Protein AF-A0A2M7MGB8-F1 (afdb_monomer)

Mean predicted aligned error: 4.78 Å

Organism: NCBI:txid1974614

Structure (mmCIF, N/CA/C/O backbone):
data_AF-A0A2M7MGB8-F1
#
_entry.id   AF-A0A2M7MGB8-F1
#
loop_
_atom_site.group_PDB
_atom_site.id
_atom_site.type_symbol
_atom_site.label_atom_id
_atom_site.label_alt_id
_atom_site.label_comp_id
_atom_site.label_asym_id
_atom_site.label_entity_id
_atom_site.label_seq_id
_atom_site.pdbx_PDB_ins_code
_atom_site.Cartn_x
_atom_site.Cartn_y
_atom_site.Cartn_z
_atom_site.occupancy
_atom_site.B_iso_or_equiv
_atom_site.auth_seq_id
_atom_site.auth_comp_id
_atom_site.auth_asym_id
_atom_site.auth_atom_id
_atom_site.pdbx_PDB_model_num
ATOM 1 N N . LEU A 1 1 ? -13.857 -1.796 19.428 1.00 86.06 1 LEU A N 1
ATOM 2 C CA . LEU A 1 1 ? -13.862 -2.133 17.982 1.00 86.06 1 LEU A CA 1
ATOM 3 C C . LEU A 1 1 ? -14.508 -1.050 17.107 1.00 86.06 1 LEU A C 1
ATOM 5 O O . LEU A 1 1 ? -13.846 -0.552 16.208 1.00 86.06 1 LEU A O 1
ATOM 9 N N . PHE A 1 2 ? -15.755 -0.641 17.380 1.00 87.12 2 PHE A N 1
ATOM 10 C CA . PHE A 1 2 ? -16.495 0.339 16.561 1.00 87.12 2 PHE A CA 1
ATOM 11 C C . PHE A 1 2 ? -15.808 1.707 16.416 1.00 87.12 2 PHE A C 1
ATOM 13 O O . PHE A 1 2 ? -15.624 2.191 15.305 1.00 87.12 2 PHE A O 1
ATOM 20 N N . ILE A 1 3 ? -15.343 2.301 17.517 1.00 91.06 3 ILE A N 1
ATOM 21 C CA . ILE A 1 3 ? -14.602 3.575 17.459 1.00 91.06 3 ILE A CA 1
ATOM 22 C C . ILE A 1 3 ? -13.308 3.414 16.640 1.00 91.06 3 ILE A C 1
ATOM 24 O O . ILE A 1 3 ? -12.964 4.265 15.824 1.00 91.06 3 ILE A O 1
ATOM 28 N N . ALA A 1 4 ? -12.623 2.277 16.802 1.00 88.94 4 ALA A N 1
ATOM 29 C CA . ALA A 1 4 ? -11.372 1.984 16.111 1.00 88.94 4 ALA A CA 1
ATOM 30 C C . ALA A 1 4 ? -11.545 1.888 14.584 1.00 88.94 4 ALA A C 1
ATOM 32 O O . ALA A 1 4 ? -10.690 2.397 13.858 1.00 88.94 4 ALA A O 1
ATOM 33 N N . ILE A 1 5 ? -12.629 1.272 14.095 1.00 89.50 5 ILE A N 1
ATOM 34 C CA . ILE A 1 5 ? -12.901 1.188 12.653 1.00 89.50 5 ILE A CA 1
ATOM 35 C C . ILE A 1 5 ? -13.363 2.532 12.080 1.00 89.50 5 ILE A C 1
ATOM 37 O O . ILE A 1 5 ? -12.870 2.926 11.028 1.00 89.50 5 ILE A O 1
ATOM 41 N N . ILE A 1 6 ? -14.222 3.279 12.787 1.00 92.19 6 ILE A N 1
ATOM 42 C CA . ILE A 1 6 ? -14.715 4.588 12.322 1.00 92.19 6 ILE A CA 1
ATOM 43 C C . ILE A 1 6 ? -13.549 5.551 12.088 1.00 92.19 6 ILE A C 1
ATOM 45 O O . ILE A 1 6 ? -13.420 6.102 10.998 1.00 92.19 6 ILE A O 1
ATOM 49 N N . LEU A 1 7 ? -12.656 5.702 13.071 1.00 92.75 7 LEU A N 1
ATOM 50 C CA . LEU A 1 7 ? -11.510 6.608 12.950 1.00 92.75 7 LEU A CA 1
ATOM 51 C C . LEU A 1 7 ? -10.581 6.225 11.787 1.00 92.75 7 LEU A C 1
ATOM 53 O O . LEU A 1 7 ? -10.081 7.101 11.085 1.00 92.75 7 LEU A O 1
ATOM 57 N N . ARG A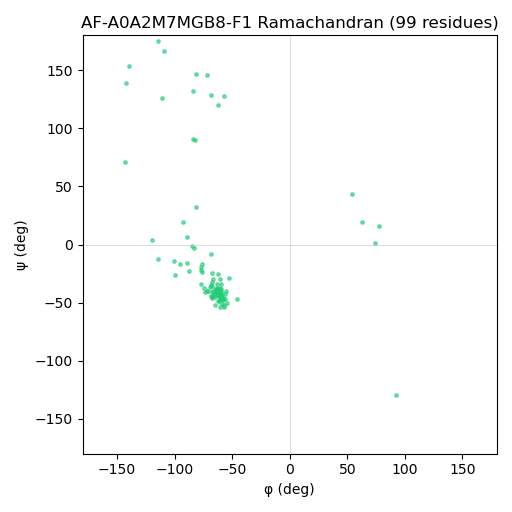 1 8 ? -10.380 4.925 11.542 1.00 91.19 8 ARG A N 1
ATOM 58 C CA . ARG A 1 8 ? -9.531 4.438 10.442 1.00 91.19 8 ARG A CA 1
ATOM 59 C C . ARG A 1 8 ? -10.165 4.646 9.073 1.00 91.19 8 ARG A C 1
ATOM 61 O O . ARG A 1 8 ? -9.459 5.023 8.145 1.00 91.19 8 ARG A O 1
ATOM 68 N N . LEU A 1 9 ? -11.473 4.425 8.943 1.00 91.00 9 LEU A N 1
ATOM 69 C CA . LEU A 1 9 ? -12.183 4.688 7.693 1.00 91.00 9 LEU A CA 1
ATOM 70 C C . LEU A 1 9 ? -12.166 6.185 7.374 1.00 91.00 9 LEU A C 1
ATOM 72 O O . LEU A 1 9 ? -11.806 6.553 6.259 1.00 91.00 9 LEU A O 1
ATOM 76 N N . LEU A 1 10 ? -12.442 7.051 8.357 1.00 92.25 10 LEU A N 1
ATOM 77 C CA . LEU A 1 10 ? -12.309 8.502 8.186 1.00 92.25 10 LEU A CA 1
ATOM 78 C C . LEU A 1 10 ? -10.897 8.870 7.710 1.00 92.25 10 LEU A C 1
ATOM 80 O O . LEU A 1 10 ? -10.745 9.534 6.686 1.00 92.25 10 LEU A O 1
ATOM 84 N N . ALA A 1 11 ? -9.857 8.364 8.375 1.00 89.31 11 ALA A N 1
ATOM 85 C CA . ALA A 1 11 ? -8.484 8.599 7.943 1.00 89.31 11 ALA A CA 1
ATOM 86 C C . ALA A 1 11 ? -8.238 8.114 6.501 1.00 89.31 11 ALA A C 1
ATOM 88 O O . ALA A 1 11 ? -7.702 8.871 5.694 1.00 89.31 11 ALA A O 1
ATOM 89 N N . ALA A 1 12 ? -8.673 6.903 6.133 1.00 89.75 12 ALA A N 1
ATOM 90 C CA . ALA A 1 12 ? -8.478 6.342 4.793 1.00 89.75 12 ALA A CA 1
ATOM 91 C C . ALA A 1 12 ? -9.096 7.212 3.682 1.00 89.75 12 ALA A C 1
ATOM 93 O O . ALA A 1 12 ? -8.445 7.448 2.659 1.00 89.75 12 ALA A O 1
ATOM 94 N N . PHE A 1 13 ? -10.312 7.731 3.893 1.00 89.31 13 PHE A N 1
ATOM 95 C CA . PHE A 1 13 ? -11.016 8.564 2.913 1.00 89.31 13 PHE A CA 1
ATOM 96 C C . PHE A 1 13 ? -10.509 10.009 2.844 1.00 89.31 13 PHE A C 1
ATOM 98 O O . PHE A 1 13 ? -10.503 10.579 1.752 1.00 89.31 13 PHE A O 1
ATOM 105 N N . PHE A 1 14 ? -10.081 10.606 3.959 1.00 88.69 14 PHE A N 1
ATOM 106 C CA . PHE A 1 14 ? -9.706 12.027 3.999 1.00 88.69 14 PHE A CA 1
ATOM 107 C C . PHE A 1 14 ? -8.197 12.289 3.826 1.00 88.69 14 PHE A C 1
ATOM 109 O O . PHE A 1 14 ? -7.815 13.387 3.434 1.00 88.69 14 PHE A O 1
ATOM 116 N N . SER A 1 15 ? -7.328 11.285 3.992 1.00 82.25 15 SER A N 1
ATOM 117 C CA . SER A 1 15 ? -5.862 11.393 3.800 1.00 82.25 15 SER A CA 1
ATOM 118 C C . SER A 1 15 ? -5.394 11.291 2.339 1.00 82.25 15 SER A C 1
ATOM 120 O O . SER A 1 15 ? -4.314 10.787 2.049 1.00 82.25 15 SER A O 1
ATOM 122 N N . LYS A 1 16 ? -6.193 11.757 1.373 1.00 72.31 16 LYS A N 1
ATOM 123 C CA . LYS A 1 16 ? -5.862 11.654 -0.065 1.00 72.31 16 LYS A CA 1
ATOM 124 C C . LYS A 1 16 ? -4.666 12.518 -0.509 1.00 72.31 16 LYS A C 1
ATOM 126 O O . LYS A 1 16 ? -4.233 12.403 -1.652 1.00 72.31 16 LYS A O 1
ATOM 131 N N . GLY A 1 17 ? -4.157 13.388 0.363 1.00 63.28 17 GLY A N 1
ATOM 132 C CA . GLY A 1 17 ? -3.065 14.305 0.048 1.00 63.28 17 GLY A CA 1
ATOM 133 C C . GLY A 1 17 ? -1.702 13.619 -0.083 1.00 63.28 17 GLY A C 1
ATOM 134 O O . GLY A 1 17 ? -1.390 12.676 0.640 1.00 63.28 17 GLY A O 1
ATOM 135 N N . PHE A 1 18 ? -0.874 14.148 -0.982 1.00 63.12 18 PHE A N 1
ATOM 136 C CA . PHE A 1 18 ? 0.560 13.878 -1.034 1.00 63.12 18 PHE A CA 1
ATOM 137 C C . PHE A 1 18 ? 1.255 14.795 -0.018 1.00 63.12 18 PHE A C 1
ATOM 139 O O . PHE A 1 18 ? 1.548 15.949 -0.314 1.00 63.12 18 PHE A O 1
ATOM 146 N N . GLY A 1 19 ? 1.399 14.324 1.222 1.00 63.47 19 GLY A N 1
ATOM 147 C CA . GLY A 1 19 ? 2.019 15.099 2.308 1.0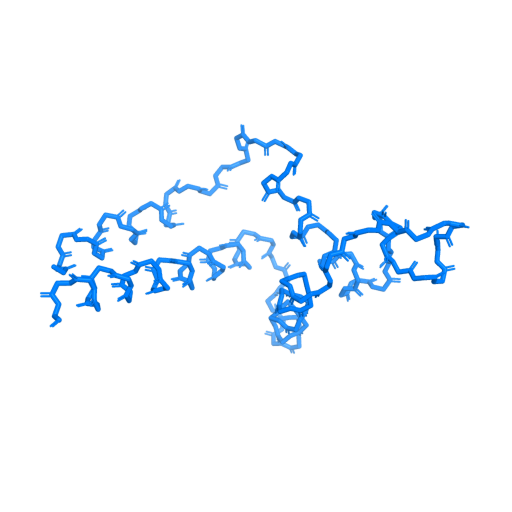0 63.47 19 GLY A CA 1
ATOM 148 C C . GLY A 1 19 ? 3.472 14.722 2.600 1.00 63.47 19 GLY A C 1
ATOM 149 O O . GLY A 1 19 ? 4.158 15.447 3.311 1.00 63.47 19 GLY A O 1
ATOM 150 N N . MET A 1 20 ? 3.929 13.580 2.087 1.00 64.69 20 MET A N 1
ATOM 151 C CA . MET A 1 20 ? 5.240 12.995 2.365 1.00 64.69 20 MET A CA 1
ATOM 152 C C . MET A 1 20 ? 5.772 12.366 1.074 1.00 64.69 20 MET A C 1
ATOM 154 O O . MET A 1 20 ? 5.008 11.756 0.341 1.00 64.69 20 MET A O 1
ATOM 158 N N . HIS A 1 21 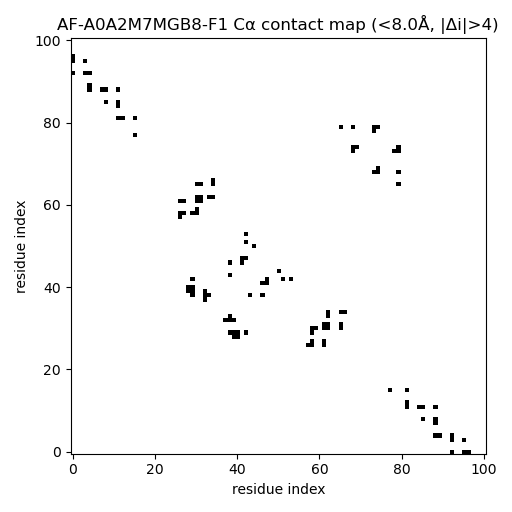? 7.059 12.523 0.792 1.00 60.91 21 HIS A N 1
ATOM 159 C CA . HIS A 1 21 ? 7.789 11.791 -0.251 1.00 60.91 21 HIS A CA 1
ATOM 160 C C . HIS A 1 21 ? 8.751 10.818 0.464 1.00 60.91 21 HIS A C 1
ATOM 162 O O . HIS A 1 21 ? 8.966 10.992 1.664 1.00 60.91 21 HIS A O 1
ATOM 168 N N . ASP A 1 22 ? 9.333 9.844 -0.246 1.00 67.94 22 ASP A N 1
ATOM 169 C CA . ASP A 1 22 ? 10.372 8.901 0.230 1.00 67.94 22 ASP A CA 1
ATOM 170 C C . ASP A 1 22 ? 9.809 7.578 0.797 1.00 67.94 22 ASP A C 1
ATOM 172 O O . ASP A 1 22 ? 8.972 6.947 0.144 1.00 67.94 22 ASP A O 1
ATOM 176 N N . ASP A 1 23 ? 10.206 7.146 1.999 1.00 71.88 23 ASP A N 1
ATOM 177 C CA . ASP A 1 23 ? 9.904 5.811 2.555 1.00 71.88 23 ASP A CA 1
ATOM 178 C C . ASP A 1 23 ? 8.414 5.426 2.560 1.00 71.88 23 ASP A C 1
ATOM 180 O O . ASP A 1 23 ? 8.057 4.251 2.447 1.00 71.88 23 ASP A O 1
ATOM 184 N N . HIS A 1 24 ? 7.521 6.414 2.654 1.00 73.31 24 HIS A N 1
ATOM 185 C CA . HIS A 1 24 ? 6.071 6.197 2.659 1.00 73.31 24 HIS A CA 1
ATOM 186 C C . HIS A 1 24 ? 5.540 5.671 1.321 1.00 73.31 24 HIS A C 1
ATOM 188 O O . HIS A 1 24 ? 4.539 4.950 1.297 1.00 73.31 24 HIS A O 1
ATOM 194 N N . PHE A 1 25 ? 6.200 6.031 0.219 1.00 82.44 25 PHE A N 1
ATOM 195 C CA . PHE A 1 25 ? 5.790 5.673 -1.135 1.00 82.44 25 PHE A CA 1
ATOM 196 C C . PHE A 1 25 ? 6.777 4.747 -1.836 1.00 82.44 25 PHE A C 1
ATOM 198 O O . PHE A 1 25 ? 6.382 4.114 -2.806 1.00 82.44 25 PHE A O 1
ATOM 205 N N . LEU A 1 26 ? 7.983 4.550 -1.303 1.00 87.88 26 LEU A N 1
ATOM 206 C CA . LEU A 1 26 ? 9.022 3.693 -1.878 1.00 87.88 26 LEU A CA 1
ATOM 207 C C . LEU A 1 26 ? 8.504 2.315 -2.345 1.00 87.88 26 LEU A C 1
ATOM 209 O O . LEU A 1 26 ? 8.771 1.883 -3.466 1.00 87.88 26 LEU A O 1
ATOM 213 N N . VAL A 1 27 ? 7.708 1.638 -1.509 1.00 91.56 27 VAL A N 1
ATOM 214 C CA . VAL A 1 27 ? 7.106 0.329 -1.838 1.00 91.56 27 VAL A CA 1
ATOM 215 C C . VAL A 1 27 ? 6.010 0.453 -2.900 1.00 91.56 27 VAL A C 1
ATOM 217 O O . VAL A 1 27 ? 5.889 -0.396 -3.787 1.00 91.56 27 VAL A O 1
ATOM 220 N N . ILE A 1 28 ? 5.194 1.500 -2.807 1.00 92.88 28 ILE A N 1
ATOM 221 C CA . ILE A 1 28 ? 4.075 1.760 -3.717 1.00 92.88 28 ILE A CA 1
ATOM 222 C C . ILE A 1 28 ? 4.596 2.093 -5.116 1.00 92.88 28 ILE A C 1
ATOM 224 O O . ILE A 1 28 ? 4.112 1.551 -6.103 1.00 92.88 28 ILE A O 1
ATOM 228 N N . GLU A 1 29 ? 5.610 2.944 -5.200 1.00 91.75 29 GLU A N 1
ATOM 229 C CA . GLU A 1 29 ? 6.236 3.377 -6.444 1.00 91.75 29 GLU A CA 1
ATOM 230 C C . GLU A 1 29 ? 6.981 2.227 -7.115 1.00 91.75 29 GLU A C 1
ATOM 232 O O . GLU A 1 29 ? 6.774 1.991 -8.304 1.00 91.75 29 GLU A O 1
ATOM 237 N N . ALA A 1 30 ? 7.767 1.451 -6.357 1.00 93.50 30 ALA A N 1
ATOM 238 C CA . ALA A 1 30 ? 8.432 0.263 -6.889 1.00 93.50 30 ALA A CA 1
ATOM 239 C C . ALA A 1 30 ? 7.410 -0.714 -7.488 1.00 93.50 30 ALA A C 1
ATOM 241 O O . ALA A 1 30 ? 7.492 -1.054 -8.668 1.00 93.50 30 ALA A O 1
ATOM 242 N N . SER A 1 31 ? 6.398 -1.100 -6.705 1.00 95.38 31 SER A N 1
ATOM 243 C CA . SER A 1 31 ? 5.372 -2.047 -7.153 1.00 95.38 31 SER A CA 1
ATOM 244 C C . SER A 1 31 ? 4.565 -1.534 -8.346 1.00 95.38 31 SER A C 1
ATOM 246 O O . SER A 1 31 ? 4.335 -2.295 -9.285 1.00 95.38 31 SER A O 1
ATOM 248 N N . GLN A 1 32 ? 4.164 -0.259 -8.360 1.00 95.94 32 GLN A N 1
ATOM 249 C CA . GLN A 1 32 ? 3.446 0.325 -9.493 1.00 95.94 32 GLN A CA 1
ATOM 250 C C . GLN A 1 32 ? 4.335 0.410 -10.743 1.00 95.94 32 GLN A C 1
ATOM 252 O O . GLN A 1 32 ? 3.865 0.079 -11.829 1.00 95.94 32 GLN A O 1
ATOM 257 N N . SER A 1 33 ? 5.619 0.760 -10.599 1.00 95.06 33 SER A N 1
ATOM 258 C CA . SER A 1 33 ? 6.562 0.813 -11.723 1.00 95.06 33 SER A CA 1
ATOM 259 C C . SER A 1 33 ? 6.706 -0.548 -12.409 1.00 95.06 33 SER A C 1
ATOM 261 O O . SER A 1 33 ? 6.658 -0.616 -13.639 1.00 95.06 33 SER A O 1
ATOM 263 N N . TRP A 1 34 ? 6.749 -1.633 -11.625 1.00 95.12 34 TRP A N 1
ATOM 264 C CA . TRP A 1 34 ? 6.788 -3.007 -12.129 1.00 95.12 34 TRP A CA 1
ATOM 265 C C . TRP A 1 34 ? 5.506 -3.379 -12.875 1.00 95.12 34 TRP A C 1
ATOM 267 O O . TRP A 1 34 ? 5.568 -3.979 -13.947 1.00 95.12 34 TRP A O 1
ATOM 277 N N . VAL A 1 35 ? 4.339 -2.980 -12.354 1.00 96.81 35 VAL A N 1
ATOM 278 C CA . VAL A 1 35 ? 3.043 -3.153 -13.041 1.00 96.81 35 VAL A CA 1
ATOM 279 C C . VAL A 1 35 ? 3.005 -2.411 -14.381 1.00 96.81 35 VAL A C 1
ATOM 281 O O . VAL A 1 35 ? 2.318 -2.835 -15.317 1.00 96.81 35 VAL A O 1
ATOM 284 N N . ASP A 1 36 ? 3.741 -1.311 -14.495 1.00 95.69 36 ASP A N 1
ATOM 285 C CA . ASP A 1 36 ? 3.855 -0.519 -15.718 1.00 95.69 36 ASP A CA 1
ATOM 286 C C . ASP A 1 36 ? 4.996 -0.975 -16.641 1.00 95.69 36 ASP A C 1
ATOM 288 O O . ASP A 1 36 ? 5.219 -0.368 -17.685 1.00 95.69 36 ASP A O 1
ATOM 292 N N . GLY A 1 37 ? 5.659 -2.090 -16.316 1.00 94.00 37 GLY A N 1
ATOM 293 C CA . GLY A 1 37 ? 6.722 -2.682 -17.134 1.00 94.00 37 GLY A CA 1
ATOM 294 C C . GLY A 1 37 ? 8.064 -1.960 -17.016 1.00 94.00 37 GLY A C 1
ATOM 295 O O . GLY A 1 37 ? 8.949 -2.155 -17.846 1.00 94.00 37 GLY A O 1
ATOM 296 N N . THR A 1 38 ? 8.216 -1.124 -15.993 1.00 93.56 38 THR A N 1
ATOM 297 C CA . THR A 1 38 ? 9.442 -0.386 -15.676 1.00 93.56 38 THR A CA 1
ATOM 298 C C . THR A 1 38 ? 10.012 -0.860 -14.339 1.00 93.56 38 THR A C 1
ATOM 300 O O . THR A 1 38 ? 9.421 -1.690 -13.654 1.00 93.56 38 THR A O 1
ATOM 303 N N . ASP A 1 39 ? 11.179 -0.354 -13.952 1.00 91.38 39 ASP A N 1
ATOM 304 C CA . ASP A 1 39 ? 11.789 -0.646 -12.651 1.00 91.38 39 ASP A CA 1
ATOM 305 C C . ASP A 1 39 ? 12.486 0.608 -12.126 1.00 91.38 39 ASP A C 1
ATOM 307 O O . ASP A 1 39 ? 13.712 0.726 -12.141 1.00 91.38 39 ASP A O 1
ATOM 311 N N . TYR A 1 40 ? 11.672 1.592 -11.736 1.00 88.69 40 TYR A N 1
ATOM 312 C CA . TYR A 1 40 ? 12.129 2.943 -11.398 1.00 88.69 40 TYR A CA 1
ATOM 313 C C . TYR A 1 40 ? 13.192 2.941 -10.289 1.00 88.69 40 TYR A C 1
ATOM 315 O O . TYR A 1 40 ? 14.228 3.593 -10.418 1.00 88.69 40 TYR A O 1
ATOM 323 N N . ASN A 1 41 ? 12.985 2.119 -9.255 1.00 87.81 41 ASN A N 1
ATOM 324 C CA . ASN A 1 41 ? 13.895 2.009 -8.115 1.00 87.81 41 ASN A CA 1
ATOM 325 C C . ASN A 1 41 ? 15.058 1.029 -8.344 1.00 87.81 41 ASN A C 1
ATOM 327 O O . ASN A 1 41 ? 15.907 0.891 -7.465 1.00 87.81 41 ASN A O 1
ATOM 331 N N . ARG A 1 42 ? 15.124 0.357 -9.505 1.00 89.25 42 ARG A N 1
ATOM 332 C CA . ARG A 1 42 ? 16.139 -0.665 -9.833 1.00 89.25 42 ARG A CA 1
ATOM 333 C C . ARG A 1 42 ? 16.207 -1.777 -8.790 1.00 89.25 42 ARG A C 1
ATOM 335 O O . ARG A 1 42 ? 17.280 -2.172 -8.336 1.00 89.25 42 ARG A O 1
ATOM 342 N N . TRP A 1 43 ? 15.041 -2.236 -8.351 1.00 89.25 43 TRP A N 1
ATOM 343 C CA . TRP A 1 43 ? 14.943 -3.279 -7.334 1.00 89.25 43 TRP A CA 1
ATOM 344 C C . TRP A 1 43 ? 14.928 -4.677 -7.943 1.00 89.25 43 TRP A C 1
ATOM 346 O O . TRP A 1 43 ? 15.175 -5.637 -7.211 1.00 89.25 43 TRP A O 1
ATOM 356 N N . LEU A 1 44 ? 14.672 -4.801 -9.252 1.00 89.50 44 LEU A N 1
ATOM 357 C CA . LEU A 1 44 ? 14.752 -6.076 -9.950 1.00 89.50 44 LEU A CA 1
ATOM 358 C C . LEU A 1 44 ? 16.208 -6.401 -10.326 1.00 89.50 44 LEU A C 1
ATOM 360 O O . LEU A 1 44 ? 16.980 -5.508 -10.681 1.00 89.50 44 LEU A O 1
ATOM 364 N N . PRO A 1 45 ? 16.603 -7.687 -10.332 1.00 85.94 45 PRO A N 1
ATOM 365 C CA . PRO A 1 45 ? 17.986 -8.101 -10.546 1.00 85.94 45 PRO A CA 1
ATOM 366 C C . PRO A 1 45 ? 18.448 -7.795 -11.968 1.00 85.94 45 PRO A C 1
ATOM 368 O O . PRO A 1 45 ? 19.635 -7.624 -12.209 1.00 85.94 45 PRO A O 1
ATOM 371 N N . SER A 1 46 ? 17.506 -7.693 -12.909 1.00 84.50 46 SER A N 1
ATOM 372 C CA . SER A 1 46 ? 17.768 -7.305 -14.293 1.00 84.50 46 SER A CA 1
ATOM 373 C C . SER A 1 46 ? 18.329 -5.890 -14.429 1.00 84.50 46 SER A C 1
ATOM 375 O O . SER A 1 46 ? 19.004 -5.614 -15.414 1.00 84.50 46 SER A O 1
ATOM 377 N N . ASN A 1 47 ? 18.057 -4.999 -13.467 1.00 83.06 47 ASN A N 1
ATOM 378 C CA . ASN A 1 47 ? 18.434 -3.584 -13.536 1.00 83.06 47 ASN A CA 1
ATOM 379 C C . ASN A 1 47 ? 19.367 -3.146 -12.396 1.00 83.06 47 ASN A C 1
ATOM 381 O O . ASN A 1 47 ? 19.697 -1.962 -12.298 1.00 83.06 47 ASN A O 1
ATOM 385 N N . ALA A 1 48 ? 19.794 -4.080 -11.542 1.00 84.12 48 ALA A N 1
ATOM 386 C CA . ALA A 1 48 ? 20.650 -3.815 -10.393 1.00 84.12 48 ALA A CA 1
ATOM 387 C C . ALA A 1 48 ? 22.050 -4.414 -10.600 1.00 84.12 48 ALA A C 1
ATOM 389 O O . ALA A 1 48 ? 22.196 -5.608 -10.850 1.00 84.12 48 ALA A O 1
ATOM 390 N N . SER A 1 49 ? 23.097 -3.595 -10.456 1.00 81.88 49 SER A N 1
ATOM 391 C CA . SER A 1 49 ? 24.497 -4.048 -10.513 1.00 81.88 49 SER A CA 1
ATOM 392 C C . SER A 1 49 ? 24.960 -4.738 -9.226 1.00 81.88 49 SER A C 1
ATOM 394 O O . SER A 1 49 ? 25.947 -5.470 -9.237 1.00 81.88 49 SER A O 1
ATOM 396 N N . THR A 1 50 ? 24.258 -4.509 -8.115 1.00 84.88 50 THR A N 1
ATOM 397 C CA . THR A 1 50 ? 24.511 -5.124 -6.807 1.00 84.88 50 THR A CA 1
ATOM 398 C C . THR A 1 50 ? 23.188 -5.487 -6.131 1.00 84.88 50 THR A C 1
ATOM 400 O O . THR A 1 50 ? 22.180 -4.825 -6.388 1.00 84.88 50 THR A O 1
ATOM 403 N N . PRO A 1 51 ? 23.155 -6.494 -5.237 1.00 80.38 51 PRO A N 1
ATOM 404 C CA . PRO A 1 51 ? 21.951 -6.813 -4.473 1.00 80.38 51 PRO A CA 1
ATOM 405 C C . PRO A 1 51 ? 21.462 -5.599 -3.669 1.00 80.38 51 PRO A C 1
ATOM 407 O O . PRO A 1 51 ? 22.236 -5.005 -2.923 1.00 80.38 51 PRO A O 1
ATOM 410 N N . SER A 1 52 ? 20.182 -5.241 -3.803 1.00 80.75 52 SER A N 1
ATOM 411 C CA . SER A 1 52 ? 19.604 -4.054 -3.149 1.00 80.75 52 SER A CA 1
ATOM 412 C C . SER A 1 52 ? 19.324 -4.241 -1.653 1.00 80.75 52 SER A C 1
ATOM 414 O O . SER A 1 52 ? 19.127 -3.269 -0.936 1.00 80.75 52 SER A O 1
ATOM 416 N N . GLY A 1 53 ? 19.283 -5.487 -1.168 1.00 83.56 53 GLY A N 1
ATOM 417 C CA . GLY A 1 53 ? 18.995 -5.802 0.236 1.00 83.56 53 GLY A CA 1
ATOM 418 C C . GLY A 1 53 ? 17.525 -5.635 0.648 1.00 83.56 53 GLY A C 1
ATOM 419 O O . GLY A 1 53 ? 17.189 -5.895 1.802 1.00 83.56 53 GLY A O 1
ATOM 420 N N . HIS A 1 54 ? 16.630 -5.251 -0.267 1.00 86.50 54 HIS A N 1
ATOM 421 C CA . HIS A 1 54 ? 15.204 -5.110 0.026 1.00 86.50 54 HIS A CA 1
ATOM 422 C C . HIS A 1 54 ? 14.459 -6.444 -0.092 1.00 86.50 54 HIS A C 1
ATOM 424 O O . HIS A 1 54 ? 14.563 -7.150 -1.095 1.00 86.50 54 HIS A O 1
ATOM 430 N N . SER A 1 55 ? 13.643 -6.769 0.915 1.00 89.00 55 SER A N 1
ATOM 431 C CA . SER A 1 55 ? 12.721 -7.905 0.834 1.00 89.00 55 SER A CA 1
ATOM 432 C C . SER A 1 55 ? 11.612 -7.626 -0.176 1.00 89.00 55 SER A C 1
ATOM 434 O O . SER A 1 55 ? 10.911 -6.616 -0.089 1.00 89.00 55 SER A O 1
ATOM 436 N N . TRP A 1 56 ? 11.400 -8.560 -1.100 1.00 90.75 56 TRP A N 1
ATOM 437 C CA . TRP A 1 56 ? 10.354 -8.428 -2.110 1.00 90.75 56 TRP A CA 1
ATOM 438 C C . TRP A 1 56 ? 8.967 -8.859 -1.645 1.00 90.75 56 TRP A C 1
ATOM 440 O O . TRP A 1 56 ? 8.005 -8.728 -2.395 1.00 90.75 56 TRP A O 1
ATOM 450 N N . PHE A 1 57 ? 8.830 -9.365 -0.420 1.00 93.50 57 PHE A N 1
ATOM 451 C CA . PHE A 1 57 ? 7.557 -9.907 0.045 1.00 93.50 57 PHE A CA 1
ATOM 452 C C . PHE A 1 57 ? 6.450 -8.843 0.041 1.00 93.50 57 PHE A C 1
ATOM 454 O O . PHE A 1 57 ? 5.416 -9.005 -0.601 1.00 93.50 57 PHE A O 1
ATOM 461 N N . TYR A 1 58 ? 6.688 -7.709 0.702 1.00 93.06 58 TYR A N 1
ATOM 462 C CA . TYR A 1 58 ? 5.670 -6.671 0.866 1.00 93.06 58 TYR A CA 1
ATOM 463 C C . TYR A 1 58 ? 5.410 -5.861 -0.418 1.00 93.06 58 TYR A C 1
ATOM 465 O O . TYR A 1 58 ? 4.257 -5.559 -0.738 1.00 93.06 58 TYR A O 1
ATOM 473 N N . VAL A 1 59 ? 6.458 -5.568 -1.196 1.00 94.31 59 VAL A N 1
ATOM 474 C CA . VAL A 1 59 ? 6.331 -4.936 -2.525 1.00 94.31 59 VAL A CA 1
ATOM 475 C C . VAL A 1 59 ? 5.665 -5.874 -3.534 1.00 94.31 59 VAL A C 1
ATOM 477 O O . VAL A 1 59 ? 4.841 -5.430 -4.326 1.00 94.31 59 VAL A O 1
ATOM 480 N N . GLY A 1 60 ? 5.924 -7.182 -3.454 1.00 94.94 60 GLY A N 1
ATOM 481 C CA . GLY A 1 60 ? 5.285 -8.202 -4.283 1.00 94.94 60 GLY A CA 1
ATOM 482 C C . GLY A 1 60 ? 3.780 -8.316 -4.030 1.00 94.94 60 GLY A C 1
ATOM 483 O O . GLY A 1 60 ? 3.008 -8.433 -4.981 1.00 94.94 60 GLY A O 1
ATOM 484 N N . LEU A 1 61 ? 3.338 -8.197 -2.772 1.00 96.88 61 LEU A N 1
ATOM 485 C CA . LEU A 1 61 ? 1.907 -8.127 -2.441 1.00 96.88 61 LEU A CA 1
ATOM 486 C C . LEU A 1 61 ? 1.233 -6.906 -3.084 1.00 96.88 61 LEU A C 1
ATOM 488 O O . LEU A 1 61 ? 0.136 -7.027 -3.632 1.00 96.88 61 LEU A O 1
ATOM 492 N N . HIS A 1 62 ? 1.899 -5.749 -3.066 1.00 96.69 62 HIS A N 1
ATOM 493 C CA . HIS A 1 62 ? 1.400 -4.546 -3.734 1.00 96.69 62 HIS A CA 1
ATOM 494 C C . HIS A 1 62 ? 1.403 -4.688 -5.256 1.00 96.69 62 HIS A C 1
ATOM 496 O O . HIS A 1 62 ? 0.424 -4.318 -5.896 1.00 96.69 62 HIS A O 1
ATOM 502 N N . TYR A 1 63 ? 2.446 -5.287 -5.834 1.00 96.88 63 TYR A N 1
ATOM 503 C CA . TYR A 1 63 ? 2.511 -5.582 -7.265 1.00 96.88 63 TYR A CA 1
ATOM 504 C C . TYR A 1 63 ? 1.337 -6.465 -7.705 1.00 96.88 63 TYR A C 1
ATOM 506 O O . TYR A 1 63 ? 0.675 -6.156 -8.696 1.00 96.88 63 TYR A O 1
ATOM 514 N N . LEU A 1 64 ? 1.028 -7.524 -6.948 1.00 97.94 64 LEU A N 1
ATOM 515 C CA . LEU A 1 64 ? -0.117 -8.391 -7.228 1.00 97.94 64 LEU A CA 1
ATOM 516 C C . LEU A 1 64 ? -1.437 -7.614 -7.142 1.00 97.94 64 LEU A C 1
ATOM 518 O O . LEU A 1 64 ? -2.248 -7.682 -8.065 1.00 97.94 64 LEU A O 1
ATOM 522 N N . LEU A 1 65 ? -1.635 -6.842 -6.068 1.00 97.94 65 LEU A N 1
ATOM 523 C CA . LEU A 1 65 ? -2.823 -6.007 -5.893 1.00 97.94 65 LEU A CA 1
ATOM 524 C C . LEU A 1 65 ? -2.992 -5.032 -7.066 1.00 97.94 65 LEU A C 1
ATOM 526 O O . LEU A 1 65 ? -4.047 -4.994 -7.691 1.00 97.94 65 LEU A O 1
ATOM 530 N N . PHE A 1 66 ? -1.955 -4.268 -7.403 1.00 97.88 66 PHE A N 1
ATOM 531 C CA . PHE A 1 66 ? -1.997 -3.278 -8.478 1.00 97.88 66 PHE A CA 1
ATOM 532 C C . PHE A 1 66 ? -2.145 -3.907 -9.862 1.00 97.88 66 PHE A C 1
ATOM 534 O O . PHE A 1 66 ? -2.828 -3.326 -10.706 1.00 97.88 66 PHE A O 1
ATOM 541 N N . SER A 1 67 ? -1.588 -5.100 -10.081 1.00 98.00 67 SER A N 1
ATOM 542 C CA . SER A 1 67 ? -1.813 -5.877 -11.303 1.00 98.00 67 SER A CA 1
ATOM 543 C C . SER A 1 67 ? -3.289 -6.233 -11.452 1.00 98.00 67 SER A C 1
ATOM 545 O O . SER A 1 67 ? -3.878 -5.942 -12.489 1.00 98.00 67 SER A O 1
ATOM 547 N N . ILE A 1 68 ? -3.915 -6.764 -10.394 1.00 98.25 68 ILE A N 1
ATOM 548 C CA . ILE A 1 68 ? -5.349 -7.091 -10.385 1.00 98.25 68 ILE A CA 1
ATOM 549 C C . ILE A 1 68 ? -6.189 -5.835 -10.645 1.00 98.25 68 ILE A C 1
ATOM 551 O O . ILE A 1 68 ? -7.080 -5.859 -11.494 1.00 98.25 68 ILE A O 1
ATOM 555 N N . LEU A 1 69 ? -5.885 -4.722 -9.964 1.00 97.88 69 LEU A N 1
ATOM 556 C CA . LEU A 1 69 ? -6.586 -3.448 -10.161 1.00 97.88 69 LEU A CA 1
ATOM 557 C C . LEU A 1 69 ? -6.456 -2.939 -11.605 1.00 97.88 69 LEU A C 1
ATOM 559 O O . LEU A 1 69 ? -7.447 -2.504 -12.189 1.00 97.88 69 LEU A O 1
ATOM 563 N N . LYS A 1 70 ? -5.268 -3.051 -12.212 1.00 97.31 70 LYS A N 1
ATOM 564 C CA . LYS A 1 70 ? -5.038 -2.695 -13.619 1.00 97.31 70 LYS A CA 1
ATOM 565 C C . LYS A 1 70 ? -5.837 -3.589 -14.568 1.00 97.31 70 LYS A C 1
ATOM 567 O O . LYS A 1 70 ? -6.427 -3.067 -15.509 1.00 97.31 70 LYS A O 1
ATOM 572 N N . THR A 1 71 ? -5.925 -4.896 -14.303 1.00 97.44 71 THR A N 1
ATOM 573 C CA . THR A 1 71 ? -6.737 -5.835 -15.100 1.00 97.44 71 THR A CA 1
ATOM 574 C C . THR A 1 71 ? -8.221 -5.456 -15.113 1.00 97.44 71 THR A C 1
ATOM 576 O O . THR A 1 71 ? -8.879 -5.608 -16.139 1.00 97.44 71 THR A O 1
ATOM 579 N N . ILE A 1 72 ? -8.747 -4.900 -14.017 1.00 97.75 72 ILE A N 1
ATOM 580 C CA . ILE A 1 72 ? -10.131 -4.396 -13.936 1.00 97.75 72 ILE A CA 1
ATOM 581 C C . ILE A 1 72 ? -10.262 -2.899 -14.275 1.00 97.75 72 ILE A C 1
ATOM 583 O O . ILE A 1 72 ? -11.264 -2.279 -13.933 1.00 97.75 72 ILE A O 1
ATOM 587 N N . HIS A 1 73 ? -9.275 -2.318 -14.966 1.00 97.19 73 HIS A N 1
ATOM 588 C CA . HIS A 1 73 ? -9.251 -0.920 -15.425 1.00 97.19 73 HIS A CA 1
ATOM 589 C C . HIS A 1 73 ? -9.267 0.145 -14.312 1.00 97.19 73 HIS A C 1
ATOM 591 O O . HIS A 1 73 ? -9.539 1.318 -14.570 1.00 97.19 73 HIS A O 1
ATOM 597 N N . ILE A 1 74 ? -8.904 -0.214 -13.078 1.00 97.00 74 ILE A N 1
ATOM 598 C CA . ILE A 1 74 ? -8.639 0.754 -12.009 1.00 97.00 74 ILE A CA 1
ATOM 599 C C . ILE A 1 74 ? -7.192 1.229 -12.153 1.00 97.00 74 ILE A C 1
ATOM 601 O O . ILE A 1 74 ? -6.253 0.633 -11.622 1.00 97.00 74 ILE A O 1
ATOM 605 N N . THR A 1 75 ? -7.007 2.311 -12.906 1.00 94.50 75 THR A N 1
ATOM 606 C CA . THR A 1 75 ? -5.688 2.897 -13.189 1.00 94.50 75 THR A CA 1
ATOM 607 C C . THR A 1 75 ? -5.371 4.108 -12.321 1.00 94.50 75 THR A C 1
ATOM 609 O O .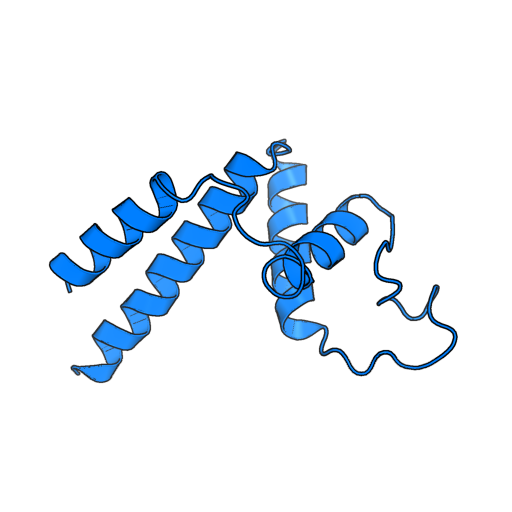 THR A 1 75 ? -4.197 4.336 -12.035 1.00 94.50 75 THR A O 1
ATOM 612 N N . GLU A 1 76 ? -6.395 4.820 -11.846 1.00 93.94 76 GLU A N 1
ATOM 613 C CA . GLU A 1 76 ? -6.237 6.063 -11.092 1.00 93.94 76 GLU A CA 1
ATOM 614 C C . GLU A 1 76 ? -5.474 5.858 -9.765 1.00 93.94 76 GLU A C 1
ATOM 616 O O . GLU A 1 76 ? -5.957 5.106 -8.902 1.00 93.94 76 GLU A O 1
ATOM 621 N N . PRO A 1 77 ? -4.316 6.525 -9.553 1.00 90.75 77 PRO A N 1
ATOM 622 C CA . PRO A 1 77 ? -3.515 6.373 -8.342 1.00 90.75 77 PRO A CA 1
ATOM 623 C C . PRO A 1 77 ? -4.284 6.638 -7.049 1.00 90.75 77 PRO A C 1
ATOM 625 O O . PRO A 1 77 ? -4.140 5.878 -6.091 1.00 90.75 77 PRO A O 1
ATOM 628 N N . GLN A 1 78 ? -5.154 7.651 -7.005 1.00 90.69 78 GLN A N 1
ATOM 629 C CA . GLN A 1 78 ? -5.913 7.955 -5.789 1.00 90.69 78 GLN A CA 1
ATOM 630 C C . GLN A 1 78 ? -6.859 6.821 -5.391 1.00 90.69 78 GLN A C 1
ATOM 632 O O . GLN A 1 78 ? -6.993 6.504 -4.206 1.00 90.69 78 GLN A O 1
ATOM 637 N N . THR A 1 79 ? -7.479 6.169 -6.374 1.00 93.00 79 THR A N 1
ATOM 638 C CA . THR A 1 79 ? -8.362 5.021 -6.143 1.00 93.00 79 THR A CA 1
ATOM 639 C C . THR A 1 79 ? -7.570 3.813 -5.649 1.00 93.00 79 THR A C 1
ATOM 641 O O . THR A 1 79 ? -7.964 3.189 -4.664 1.00 93.00 79 THR A O 1
ATOM 644 N N . LYS A 1 80 ? -6.415 3.517 -6.260 1.00 94.31 80 LYS A N 1
ATOM 645 C CA . LYS A 1 80 ? -5.517 2.443 -5.799 1.00 94.31 80 LYS A CA 1
ATOM 646 C C . LYS A 1 80 ? -5.065 2.671 -4.357 1.00 94.31 80 LYS A C 1
ATOM 648 O O . LYS A 1 80 ? -5.143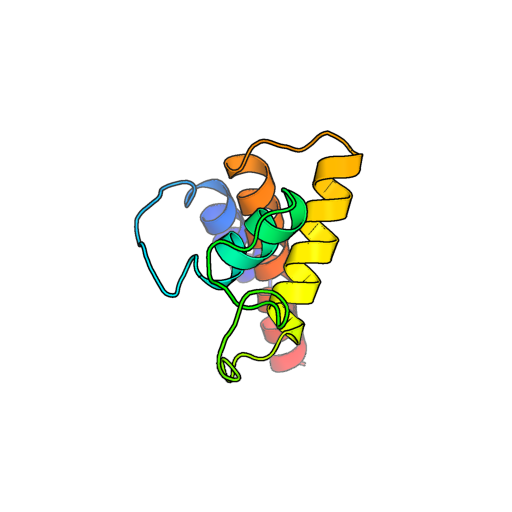 1.763 -3.530 1.00 94.31 80 LYS A O 1
ATOM 653 N N . MET A 1 81 ? -4.667 3.898 -4.027 1.00 92.88 81 MET A N 1
ATOM 654 C CA . MET A 1 81 ? -4.218 4.240 -2.679 1.00 92.88 81 MET A CA 1
ATOM 655 C C . MET A 1 81 ? -5.339 4.192 -1.645 1.00 92.88 81 MET A C 1
ATOM 657 O O . MET A 1 81 ? -5.098 3.781 -0.511 1.00 92.88 81 MET A O 1
ATOM 661 N N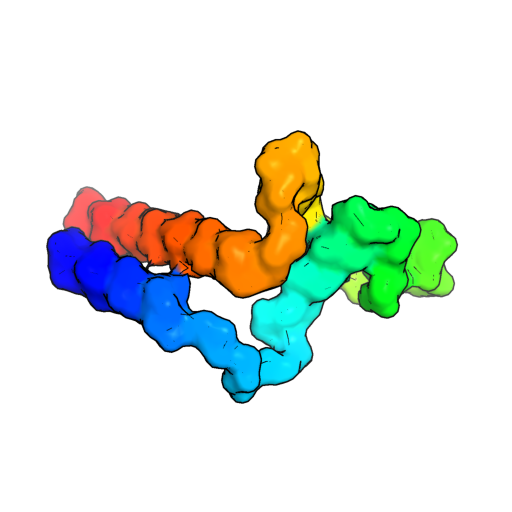 . LEU A 1 82 ? -6.567 4.561 -2.014 1.00 93.12 82 LEU A N 1
ATOM 662 C CA . LEU A 1 82 ? -7.722 4.385 -1.137 1.00 93.12 82 LEU A CA 1
ATOM 663 C C . LEU A 1 82 ? -7.931 2.904 -0.789 1.00 93.12 82 LEU A C 1
ATOM 665 O O . LEU A 1 82 ? -8.128 2.579 0.380 1.00 93.12 82 LEU A O 1
ATOM 669 N N . ILE A 1 83 ? -7.832 2.010 -1.776 1.00 94.69 83 ILE A N 1
ATOM 670 C CA . ILE A 1 83 ? -7.955 0.559 -1.568 1.00 94.69 83 ILE A CA 1
ATOM 671 C C . ILE A 1 83 ? -6.863 0.059 -0.613 1.00 94.69 83 ILE A C 1
ATOM 673 O O . ILE A 1 83 ? -7.179 -0.615 0.366 1.00 94.69 83 ILE A O 1
ATOM 677 N N . VAL A 1 84 ? -5.602 0.450 -0.830 1.00 94.38 84 VAL A N 1
ATOM 678 C CA . VAL A 1 84 ? -4.482 0.109 0.070 1.00 94.38 84 VAL A CA 1
ATOM 679 C C . VAL A 1 84 ? -4.757 0.579 1.502 1.00 94.38 84 VAL A C 1
ATOM 681 O O . VAL A 1 84 ? -4.624 -0.195 2.449 1.00 94.38 84 VAL A O 1
ATOM 684 N N . ARG A 1 85 ? -5.206 1.827 1.684 1.00 92.00 85 ARG A N 1
ATOM 685 C CA . ARG A 1 85 ? -5.520 2.377 3.013 1.00 92.00 85 ARG A CA 1
ATOM 686 C C . ARG A 1 85 ? -6.667 1.635 3.695 1.00 92.00 85 ARG A C 1
ATOM 688 O O . ARG A 1 8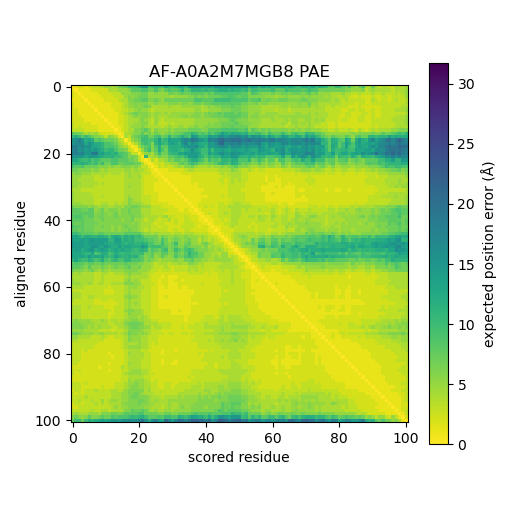5 ? -6.606 1.417 4.902 1.00 92.00 85 ARG A O 1
ATOM 695 N N . ILE A 1 86 ? -7.689 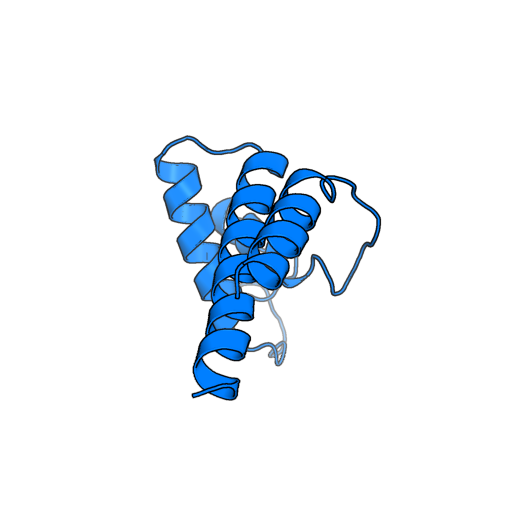1.222 2.947 1.00 93.62 86 ILE A N 1
ATOM 696 C CA . ILE A 1 86 ? -8.794 0.410 3.472 1.00 93.62 86 ILE A CA 1
ATOM 697 C C . ILE A 1 86 ? -8.282 -0.965 3.927 1.00 93.62 86 ILE A C 1
ATOM 699 O O . ILE A 1 86 ? -8.619 -1.407 5.026 1.00 93.62 86 ILE A O 1
ATOM 703 N N . LEU A 1 87 ? -7.417 -1.617 3.146 1.00 94.81 87 LEU A N 1
ATOM 704 C CA . LEU A 1 87 ? -6.794 -2.886 3.540 1.00 94.81 87 LEU A CA 1
ATOM 705 C C . LEU A 1 87 ? -5.946 -2.730 4.811 1.00 94.81 87 LEU A C 1
ATOM 707 O O . LEU A 1 87 ? -6.081 -3.525 5.742 1.00 94.81 87 LEU A O 1
ATOM 711 N N . HIS A 1 88 ? -5.142 -1.668 4.908 1.00 92.88 88 HIS A N 1
ATOM 712 C CA . HIS A 1 88 ? -4.388 -1.353 6.126 1.00 92.88 88 HIS A CA 1
ATOM 713 C C . HIS A 1 88 ? -5.292 -1.045 7.322 1.00 92.88 88 HIS A C 1
ATOM 715 O O . HIS A 1 88 ? -4.989 -1.462 8.440 1.00 92.88 88 HIS A O 1
ATOM 721 N N . ALA A 1 89 ? -6.422 -0.366 7.110 1.00 92.81 89 ALA A N 1
ATOM 722 C CA . ALA A 1 89 ? -7.406 -0.124 8.158 1.00 92.81 89 ALA A CA 1
ATOM 723 C C . ALA A 1 89 ? -7.966 -1.443 8.715 1.00 92.81 89 ALA A C 1
ATOM 725 O O . ALA A 1 89 ? -8.036 -1.600 9.936 1.00 92.81 89 ALA A O 1
ATOM 726 N N . PHE A 1 90 ? -8.306 -2.403 7.847 1.00 93.06 90 PHE A N 1
ATOM 727 C CA . PHE A 1 90 ? -8.777 -3.727 8.263 1.00 93.06 90 PHE A CA 1
ATOM 728 C C . PHE A 1 90 ? -7.692 -4.552 8.957 1.00 93.06 90 PHE A C 1
ATOM 730 O O . PHE A 1 90 ? -7.956 -5.132 10.010 1.00 93.06 90 PHE A O 1
ATOM 737 N N . TYR A 1 91 ? -6.466 -4.564 8.427 1.00 93.50 91 TYR A N 1
ATOM 738 C CA . TYR A 1 91 ? -5.345 -5.253 9.069 1.00 93.50 91 TYR A CA 1
ATOM 739 C C . TYR A 1 91 ? -5.040 -4.662 10.453 1.00 93.50 91 TYR A C 1
ATOM 741 O O . TYR A 1 91 ? -4.915 -5.382 11.435 1.00 93.50 91 TYR A O 1
ATOM 749 N N . SER A 1 92 ? -5.021 -3.335 10.580 1.00 91.88 92 SER A N 1
ATOM 750 C CA . SER A 1 92 ? -4.848 -2.673 11.876 1.00 91.88 92 SER A CA 1
ATOM 751 C C . SER A 1 92 ? -5.991 -2.983 12.852 1.00 91.88 92 SER A C 1
ATOM 753 O O . SER A 1 92 ? -5.768 -3.080 14.059 1.00 91.88 92 SER A O 1
ATOM 755 N N . LEU A 1 93 ? -7.222 -3.147 12.358 1.00 91.88 93 LEU A N 1
ATOM 756 C CA . LEU A 1 93 ? -8.366 -3.519 13.188 1.00 91.88 93 LEU A CA 1
ATOM 757 C C . LEU A 1 93 ? -8.261 -4.955 13.712 1.00 91.88 93 LEU A C 1
ATOM 759 O O . LEU A 1 93 ? -8.659 -5.199 14.852 1.00 91.88 93 LEU A O 1
ATOM 763 N N . SER A 1 94 ? -7.722 -5.886 12.917 1.00 91.88 94 SER A N 1
ATOM 764 C CA . SER A 1 94 ? -7.540 -7.276 13.348 1.00 91.88 94 SER A CA 1
ATOM 765 C C . SER A 1 94 ? -6.631 -7.353 14.578 1.00 91.88 94 SER A C 1
ATOM 767 O O . SER A 1 94 ? -6.956 -8.063 15.523 1.00 91.88 94 SER A O 1
ATOM 769 N N . ILE A 1 95 ? -5.582 -6.527 14.639 1.00 91.50 95 ILE A N 1
ATOM 770 C CA . ILE A 1 95 ? -4.692 -6.420 15.805 1.00 91.50 95 ILE A CA 1
ATOM 771 C C . ILE A 1 95 ? -5.466 -5.972 17.050 1.00 91.50 95 ILE A C 1
ATOM 773 O O . ILE A 1 95 ? -5.292 -6.543 18.120 1.00 91.50 95 ILE A O 1
ATOM 777 N N . VAL A 1 96 ? -6.359 -4.983 16.927 1.00 89.88 96 VAL A N 1
ATOM 778 C CA . VAL A 1 96 ? -7.198 -4.534 18.057 1.00 89.88 96 VAL A CA 1
ATOM 779 C C . VAL A 1 96 ? -8.148 -5.642 18.511 1.00 89.88 96 VAL A C 1
ATOM 781 O O . VAL A 1 96 ? -8.384 -5.800 19.705 1.00 89.88 96 VAL A O 1
ATOM 784 N N . TYR A 1 97 ? -8.710 -6.395 17.566 1.00 92.19 97 TYR A N 1
ATOM 785 C CA . TYR A 1 97 ? -9.608 -7.504 17.866 1.00 92.19 97 TYR A CA 1
ATOM 786 C C . TYR A 1 97 ? -8.891 -8.638 18.606 1.00 92.19 97 TYR A C 1
ATOM 788 O O . TYR A 1 97 ? -9.351 -9.057 19.664 1.00 92.19 97 TYR A O 1
ATOM 796 N N . PHE A 1 98 ? -7.765 -9.106 18.066 1.00 93.06 98 PHE A N 1
ATOM 797 C CA . PHE A 1 98 ? -6.993 -10.213 18.629 1.00 93.06 98 PHE A CA 1
ATOM 798 C C . PHE A 1 98 ? -6.173 -9.817 19.858 1.00 93.06 98 PHE A C 1
ATOM 800 O O . PHE A 1 98 ? -5.851 -10.676 20.654 1.00 93.06 98 PHE A O 1
ATOM 807 N N . GLY A 1 99 ? -5.826 -8.541 20.036 1.00 89.25 99 GLY A N 1
ATOM 808 C CA . GLY A 1 99 ? -5.116 -8.081 21.233 1.00 89.25 99 GLY A CA 1
ATOM 809 C C . GLY A 1 99 ? -6.014 -7.934 22.464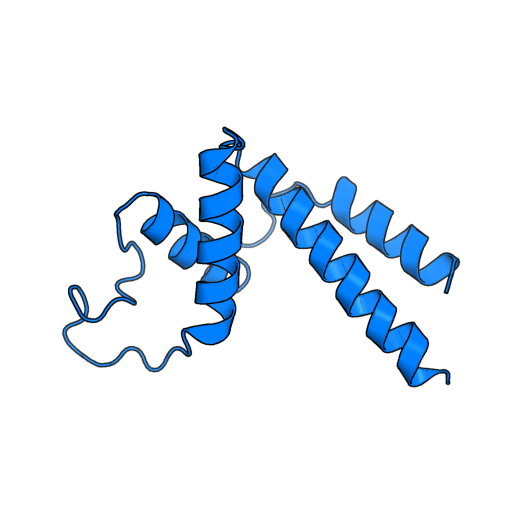 1.00 89.25 99 GLY A C 1
ATOM 810 O O . GLY A 1 99 ? -5.521 -7.929 23.585 1.00 89.25 99 GLY A O 1
ATOM 811 N N . TYR A 1 100 ? -7.327 -7.787 22.265 1.00 85.25 100 TYR A N 1
ATOM 812 C CA . TYR A 1 100 ? -8.305 -7.719 23.354 1.00 85.25 100 TYR A CA 1
ATOM 813 C C . TYR A 1 100 ? -8.811 -9.102 23.798 1.00 85.25 100 TYR A C 1
ATOM 815 O O . TYR A 1 100 ? -9.320 -9.232 24.910 1.00 85.25 100 TYR A O 1
ATOM 823 N N . ARG A 1 101 ? -8.722 -10.108 22.924 1.00 70.31 101 ARG A N 1
ATOM 824 C CA . ARG A 1 101 ? -9.279 -11.448 23.124 1.00 70.31 101 ARG A CA 1
ATOM 825 C C . ARG A 1 101 ? -8.182 -12.466 23.385 1.00 70.31 101 ARG A C 1
ATOM 827 O O . ARG A 1 101 ? -8.436 -13.362 24.215 1.00 70.31 101 ARG A O 1
#

Sequence (101 aa):
LFIAIILRLLAAFFSKGFGMHDDHFLVIEASQSWVDGTDYNRWLPSNASTPSGHSWFYVGLHYLLFSILKTIHITEPQTKMLIVRILHAFYSLSIVYFGYR

Secondary structure (DSSP, 8-state):
-HHHHHHHHHHHHH--S----SHHHHHHHHHHHHHTT--TT--STTT-SS-----HHHHHHHHHHHHHHHHTT---HHHHHHHHHHHHHHHHHHHHHHHH-

Solvent-accessible surface area (backbone atoms only — not comparable to full-atom values): 6037 Å² total; per-residue (Å²): 110,71,70,63,51,52,57,37,51,53,48,35,71,70,60,76,67,90,85,76,80,58,83,89,40,51,50,58,54,39,18,50,27,47,65,72,76,43,57,82,74,36,75,50,76,93,67,33,96,59,90,81,85,73,76,57,66,70,32,46,55,47,26,53,51,52,42,54,35,45,76,74,68,56,71,56,65,71,61,54,50,37,52,53,37,48,52,50,39,52,56,56,47,49,51,58,55,61,72,76,105

Foldseek 3Di:
DVVLLVVLLVCLVPVLDPPDDDPVCPLVCQLVCVLVVHGVPLQDPVRDPDHPPDDCPSSVVNNVLVNVCVVVVNPDPSVSSSVVSNVVSVVVVVCVVVVVD

pLDDT: mean 89.19, std 8.53, range [60.91, 98.25]

Radius of gyration: 15.68 Å; Cα contacts (8 Å, |Δi|>4): 62; chains: 1; bounding box: 41×26×40 Å